Protein AF-A0AAE1USH7-F1 (afdb_monomer)

Structure (mmCIF, N/CA/C/O backbone):
data_AF-A0AAE1USH7-F1
#
_entry.id   AF-A0AAE1USH7-F1
#
loop_
_atom_site.group_PDB
_atom_site.id
_atom_site.type_symbol
_atom_site.label_atom_id
_atom_site.label_alt_id
_atom_site.label_comp_id
_atom_site.label_asym_id
_atom_site.label_entity_id
_atom_site.label_seq_id
_atom_site.pdbx_PDB_ins_code
_atom_site.Cartn_x
_atom_site.Cartn_y
_atom_site.Cartn_z
_atom_site.occupancy
_atom_site.B_iso_or_equiv
_atom_site.auth_seq_id
_atom_site.auth_comp_id
_atom_site.auth_asym_id
_atom_site.auth_atom_id
_atom_site.pdbx_PDB_model_num
ATOM 1 N N . MET A 1 1 ? -21.821 22.885 0.948 1.00 35.19 1 MET A N 1
ATOM 2 C CA . MET A 1 1 ? -20.494 23.037 0.319 1.00 35.19 1 MET A CA 1
ATOM 3 C C . MET A 1 1 ? -19.607 21.970 0.934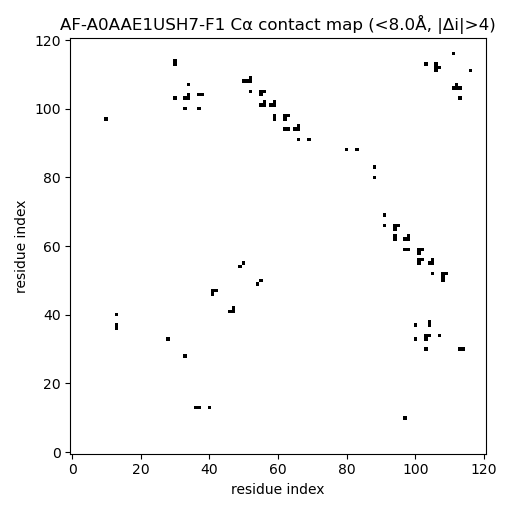 1.00 35.19 1 MET A C 1
ATOM 5 O O . MET A 1 1 ? -19.048 22.195 1.995 1.00 35.19 1 MET A O 1
ATOM 9 N N . GLY A 1 2 ? -19.639 20.761 0.370 1.00 37.62 2 GLY A N 1
ATOM 10 C CA . GLY A 1 2 ? -18.825 19.646 0.852 1.00 37.62 2 GLY A CA 1
ATOM 11 C C . GLY A 1 2 ? -17.433 19.783 0.259 1.00 37.62 2 GLY A C 1
ATOM 12 O O . GLY A 1 2 ? -17.299 19.800 -0.961 1.00 37.62 2 GLY A O 1
ATOM 13 N N . SER A 1 3 ? -16.433 19.961 1.116 1.00 37.88 3 SER A N 1
ATOM 14 C CA . SER A 1 3 ? -15.026 19.925 0.729 1.00 37.88 3 SER A CA 1
ATOM 15 C C . SER A 1 3 ? -14.715 18.524 0.210 1.00 37.88 3 SER A C 1
ATOM 17 O O . SER A 1 3 ? -14.660 17.583 0.997 1.00 37.88 3 SER A O 1
ATOM 19 N N . SER A 1 4 ? -14.558 18.371 -1.106 1.00 41.56 4 SER A N 1
ATOM 20 C CA . SER A 1 4 ? -14.018 17.151 -1.697 1.00 41.56 4 SER A CA 1
ATOM 21 C C . SER A 1 4 ? -12.531 17.080 -1.361 1.00 41.56 4 SER A C 1
ATOM 23 O O . SER A 1 4 ? -11.702 17.682 -2.040 1.00 41.56 4 SER A O 1
ATOM 25 N N . THR A 1 5 ? -12.184 16.385 -0.288 1.00 42.75 5 THR A N 1
ATOM 26 C CA . THR A 1 5 ? -10.810 15.922 -0.093 1.00 42.75 5 THR A CA 1
ATOM 27 C C . THR A 1 5 ? -10.595 14.742 -1.033 1.00 42.75 5 THR A C 1
ATOM 29 O O . THR A 1 5 ? -11.193 13.683 -0.856 1.00 42.75 5 THR A O 1
ATOM 32 N N . THR A 1 6 ? -9.822 14.978 -2.090 1.00 39.88 6 THR A N 1
ATOM 33 C CA . THR A 1 6 ? -9.386 13.975 -3.065 1.00 39.88 6 THR A CA 1
ATOM 34 C C . THR A 1 6 ? -8.363 13.011 -2.435 1.00 39.88 6 THR A C 1
ATOM 36 O O . THR A 1 6 ? -7.711 13.384 -1.452 1.00 39.88 6 THR A O 1
ATOM 39 N N . PRO A 1 7 ? -8.190 11.792 -2.986 1.00 48.66 7 PRO A N 1
ATOM 40 C CA . PRO A 1 7 ? -7.193 10.807 -2.534 1.00 48.66 7 PRO A CA 1
ATOM 41 C C . PRO A 1 7 ? -5.762 11.367 -2.378 1.00 48.66 7 PRO A C 1
ATOM 43 O O . PRO A 1 7 ? -5.066 11.025 -1.422 1.00 48.66 7 PRO A O 1
ATOM 46 N N . GLU A 1 8 ? -5.375 12.349 -3.206 1.00 44.81 8 GLU A N 1
ATOM 47 C CA . GLU A 1 8 ? -4.092 13.081 -3.125 1.00 44.81 8 GLU A CA 1
ATOM 48 C C . GLU A 1 8 ? -3.765 13.648 -1.726 1.00 44.81 8 GLU A C 1
ATOM 50 O O . GLU A 1 8 ? -2.592 13.776 -1.350 1.00 44.81 8 GLU A O 1
ATOM 55 N N . SER A 1 9 ? -4.783 13.983 -0.924 1.00 52.47 9 SER A N 1
ATOM 56 C CA . SER A 1 9 ? -4.594 14.559 0.412 1.00 52.47 9 SER A CA 1
ATOM 57 C C . SER A 1 9 ? -4.170 13.532 1.471 1.00 52.47 9 SER A C 1
ATOM 59 O O . SER A 1 9 ? -3.628 13.937 2.502 1.00 52.47 9 SER A O 1
ATOM 61 N N . VAL A 1 10 ? -4.434 12.237 1.267 1.00 56.72 10 VAL A N 1
ATOM 62 C CA . VAL A 1 10 ? -4.111 11.168 2.234 1.00 56.72 10 VAL A CA 1
ATOM 63 C C . VAL A 1 10 ? -2.636 10.804 2.118 1.00 56.72 10 VAL A C 1
ATOM 65 O O . VAL A 1 10 ? -1.874 10.918 3.082 1.00 56.72 10 VAL A O 1
ATOM 68 N N . ARG A 1 11 ? -2.234 10.465 0.890 1.00 60.84 11 ARG A N 1
ATOM 69 C CA . ARG A 1 11 ? -0.883 10.080 0.483 1.00 60.84 11 ARG A CA 1
ATOM 70 C C . ARG A 1 11 ? 0.155 11.094 0.938 1.00 60.84 11 ARG A C 1
ATOM 72 O O . ARG A 1 11 ? 1.073 10.768 1.688 1.00 60.84 11 ARG A O 1
ATOM 79 N N . THR A 1 12 ? -0.040 12.356 0.552 1.00 57.69 12 THR A N 1
ATOM 80 C CA . THR A 1 12 ? 0.926 13.432 0.803 1.00 57.69 12 THR A CA 1
ATOM 81 C C . THR A 1 12 ? 1.247 13.576 2.288 1.00 57.69 12 THR A C 1
ATOM 83 O O . THR A 1 12 ? 2.406 13.747 2.663 1.00 57.69 12 THR A O 1
ATOM 86 N N . VAL A 1 13 ? 0.246 13.476 3.162 1.00 59.59 13 VAL A N 1
ATOM 87 C CA . VAL A 1 13 ? 0.435 13.777 4.583 1.00 59.59 13 VAL A CA 1
ATOM 88 C C . VAL A 1 13 ? 0.879 12.552 5.385 1.00 59.59 13 VAL A C 1
ATOM 90 O O . VAL A 1 13 ? 1.735 12.695 6.260 1.00 59.59 13 VAL A O 1
ATOM 93 N N . VAL A 1 14 ? 0.386 11.349 5.064 1.00 62.75 14 VAL A N 1
ATOM 94 C CA . VAL A 1 14 ? 0.875 10.101 5.680 1.00 62.75 14 VAL A CA 1
ATOM 95 C C . VAL A 1 14 ? 2.351 9.892 5.341 1.00 62.75 14 VAL A C 1
ATOM 97 O O . VAL A 1 14 ? 3.161 9.675 6.242 1.00 62.75 14 VAL A O 1
ATOM 100 N N . VAL A 1 15 ? 2.736 10.067 4.072 1.00 65.12 15 VAL A N 1
ATOM 101 C CA . VAL A 1 15 ? 4.139 9.974 3.637 1.00 65.12 15 VAL A CA 1
ATOM 102 C C . VAL A 1 15 ? 5.004 11.044 4.311 1.00 65.12 15 VAL A C 1
ATOM 104 O O . VAL A 1 15 ? 6.127 10.751 4.719 1.00 65.12 15 VAL A O 1
ATOM 107 N N . SER A 1 16 ? 4.489 12.263 4.501 1.00 60.81 16 SER A N 1
ATOM 108 C CA . SER A 1 16 ? 5.217 13.331 5.206 1.00 60.81 16 SER A CA 1
ATOM 109 C C . SER A 1 16 ? 5.477 12.988 6.680 1.00 60.81 16 SER A C 1
ATOM 111 O O . SER A 1 16 ? 6.617 13.073 7.132 1.00 60.81 16 SER A O 1
ATOM 113 N N . LYS A 1 17 ? 4.465 12.500 7.412 1.00 59.56 17 LYS A N 1
ATOM 114 C CA . LYS A 1 17 ? 4.609 12.059 8.816 1.00 59.56 17 LYS A CA 1
ATOM 115 C C . LYS A 1 17 ? 5.467 10.799 8.977 1.00 59.56 17 LYS A C 1
ATOM 117 O O . LYS A 1 17 ? 6.100 10.600 10.019 1.00 59.56 17 LYS A O 1
ATOM 122 N N . LEU A 1 18 ? 5.489 9.925 7.969 1.00 59.69 18 LEU A N 1
ATOM 123 C CA . LEU A 1 18 ? 6.402 8.781 7.928 1.00 59.69 18 LEU A CA 1
ATOM 124 C C . LEU A 1 18 ? 7.856 9.249 7.787 1.00 59.69 18 LEU A C 1
ATOM 126 O O . LEU A 1 18 ? 8.695 8.808 8.569 1.00 59.69 18 LEU A O 1
ATOM 130 N N . LYS A 1 19 ? 8.127 10.198 6.881 1.00 60.84 19 LYS A N 1
ATOM 131 C CA . LYS A 1 19 ? 9.464 10.777 6.658 1.00 60.84 19 LYS A CA 1
ATOM 132 C C . LYS A 1 19 ? 10.003 11.554 7.863 1.00 60.84 19 LYS A C 1
ATOM 134 O O . LYS A 1 19 ? 11.197 11.493 8.132 1.00 60.84 19 LYS A O 1
ATOM 139 N N . GLU A 1 20 ? 9.146 12.234 8.626 1.00 56.66 20 GLU A N 1
ATOM 140 C CA . GLU A 1 20 ? 9.552 12.943 9.855 1.00 56.66 20 GLU A CA 1
ATOM 141 C C . GLU A 1 20 ? 10.097 12.006 10.954 1.00 56.66 20 GLU A C 1
ATOM 143 O O . GLU A 1 20 ? 10.899 12.438 11.778 1.00 56.66 20 GLU A O 1
ATOM 148 N N . ASN A 1 21 ? 9.719 10.720 10.950 1.00 49.78 21 ASN A N 1
ATOM 149 C CA . ASN A 1 21 ? 10.136 9.739 11.961 1.00 49.78 21 ASN A CA 1
ATOM 150 C C . ASN A 1 21 ? 11.371 8.901 11.569 1.00 49.78 21 ASN A C 1
ATOM 152 O O . ASN A 1 21 ? 11.887 8.169 12.409 1.00 49.78 21 ASN A O 1
ATOM 156 N N . GLU A 1 22 ? 11.885 8.996 10.336 1.00 51.66 22 GLU A N 1
ATOM 157 C CA . GLU A 1 22 ? 13.098 8.259 9.917 1.00 51.66 22 GLU A CA 1
ATOM 158 C C . GLU A 1 22 ? 14.399 8.802 10.543 1.00 51.66 22 GLU A C 1
ATOM 160 O O . GLU A 1 22 ? 15.464 8.202 10.388 1.00 51.66 22 GLU A O 1
ATOM 165 N N . ALA A 1 23 ? 14.335 9.915 11.284 1.00 49.22 23 ALA A N 1
ATOM 166 C CA . ALA A 1 23 ? 15.491 10.520 11.943 1.00 49.22 23 ALA A CA 1
ATOM 167 C C . ALA A 1 23 ? 16.047 9.704 13.135 1.00 49.22 23 ALA A C 1
ATOM 169 O O . ALA A 1 23 ? 17.138 10.012 13.616 1.00 49.22 23 ALA A O 1
ATOM 170 N N . GLU A 1 24 ? 15.369 8.640 13.584 1.00 45.62 24 GLU A N 1
ATOM 171 C CA . GLU A 1 24 ? 15.829 7.775 14.678 1.00 45.62 24 GLU A CA 1
ATOM 172 C C . GLU A 1 24 ? 15.949 6.300 14.244 1.00 45.62 24 GLU A C 1
ATOM 174 O O . GLU A 1 24 ? 14.970 5.572 14.152 1.00 45.62 24 GLU A O 1
ATOM 179 N N . GLY A 1 25 ? 17.188 5.848 14.007 1.00 47.53 25 GLY A N 1
ATOM 180 C CA . GLY A 1 25 ? 17.627 4.448 14.127 1.00 47.53 25 GLY A CA 1
ATOM 181 C C . GLY A 1 25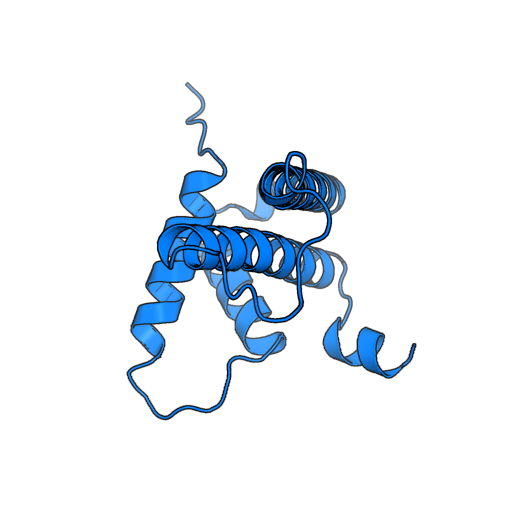 ? 16.808 3.379 13.390 1.00 47.53 25 GLY A C 1
ATOM 182 O O . GLY A 1 25 ? 15.975 2.712 13.992 1.00 47.53 25 GLY A O 1
ATOM 183 N N . SER A 1 26 ? 17.148 3.135 12.119 1.00 48.56 26 SER A N 1
ATOM 184 C CA . SER A 1 26 ? 16.561 2.127 11.218 1.00 48.56 26 SER A CA 1
ATOM 185 C C . SER A 1 26 ? 16.328 0.739 11.854 1.00 48.56 26 SER A C 1
ATOM 187 O O . SER A 1 26 ? 17.171 -0.160 11.807 1.00 48.56 26 SER A O 1
ATOM 189 N N . LYS A 1 27 ? 15.130 0.539 12.403 1.00 60.19 27 LYS A N 1
ATOM 190 C CA . LYS A 1 27 ? 14.375 -0.705 12.247 1.00 60.19 27 LYS A CA 1
ATOM 191 C C . LYS A 1 27 ? 13.350 -0.431 11.152 1.00 60.19 27 LYS A C 1
ATOM 193 O O . LYS A 1 27 ? 12.701 0.607 11.180 1.00 60.19 27 LYS A O 1
ATOM 198 N N . GLY A 1 28 ? 13.271 -1.307 10.154 1.00 69.94 28 GLY A N 1
ATOM 199 C CA . GLY A 1 28 ? 12.298 -1.153 9.072 1.00 69.94 28 GLY A CA 1
ATOM 200 C C . GLY A 1 28 ? 10.872 -1.045 9.616 1.00 69.94 28 GLY A C 1
ATOM 201 O O . GLY A 1 28 ? 10.557 -1.660 10.635 1.00 69.94 28 GLY A O 1
ATOM 202 N N . VAL A 1 29 ? 10.034 -0.273 8.925 1.00 82.56 29 VAL A N 1
ATOM 203 C CA . VAL A 1 29 ? 8.628 -0.083 9.296 1.00 82.56 29 VAL A CA 1
ATOM 204 C C . VAL A 1 29 ? 7.884 -1.418 9.197 1.00 82.56 29 VAL A C 1
ATOM 206 O O . VAL A 1 29 ? 8.011 -2.123 8.193 1.00 82.56 29 VAL A O 1
ATOM 209 N N . ASN A 1 30 ? 7.106 -1.776 10.222 1.00 91.38 30 ASN A N 1
ATOM 210 C CA . ASN A 1 30 ? 6.280 -2.992 10.219 1.00 91.38 30 ASN A CA 1
ATOM 211 C C . ASN A 1 30 ? 4.775 -2.692 10.046 1.00 91.38 30 ASN A C 1
ATOM 213 O O . ASN A 1 30 ? 4.338 -1.547 10.139 1.00 91.38 30 ASN A O 1
ATOM 217 N N . LEU A 1 31 ? 3.969 -3.730 9.780 1.00 93.19 31 LEU A N 1
ATOM 218 C CA . LEU A 1 31 ? 2.529 -3.578 9.516 1.00 93.19 31 LEU A CA 1
ATOM 219 C C . LEU A 1 31 ? 1.755 -2.981 10.700 1.00 93.19 31 LEU A C 1
ATOM 221 O O . LEU A 1 31 ? 0.814 -2.223 10.485 1.00 93.19 31 LEU A O 1
ATOM 225 N N . GLU A 1 32 ? 2.161 -3.284 11.934 1.00 91.69 32 GLU A N 1
ATOM 226 C CA . GLU A 1 32 ? 1.511 -2.762 13.139 1.00 91.69 32 GLU A CA 1
ATOM 227 C C . GLU A 1 32 ? 1.800 -1.264 13.319 1.00 91.69 32 GLU A C 1
ATOM 229 O O . GLU A 1 32 ? 0.910 -0.484 13.649 1.00 91.69 32 GLU A O 1
ATOM 234 N N . GLU A 1 33 ? 3.027 -0.831 13.022 1.00 91.62 33 GLU A N 1
ATOM 235 C CA . GLU A 1 33 ? 3.390 0.589 13.000 1.00 91.62 33 GLU A CA 1
ATOM 236 C C . GLU A 1 33 ? 2.618 1.361 11.926 1.00 91.62 33 GLU A C 1
ATOM 238 O O . GLU A 1 33 ? 2.133 2.460 12.201 1.00 91.62 33 GLU A O 1
ATOM 243 N N . LEU A 1 34 ? 2.465 0.793 10.723 1.00 93.25 34 LEU A N 1
ATOM 244 C CA . LEU A 1 34 ? 1.646 1.400 9.669 1.00 93.25 34 LEU A CA 1
ATOM 245 C C . LEU A 1 34 ? 0.189 1.518 10.106 1.00 93.25 34 LEU A C 1
ATOM 247 O O . LEU A 1 34 ? -0.392 2.594 9.985 1.00 93.25 34 LEU A O 1
ATOM 251 N N . LYS A 1 35 ? -0.378 0.443 10.662 1.00 93.06 35 LYS A N 1
ATOM 252 C CA . LYS A 1 35 ? -1.749 0.421 11.175 1.00 93.06 35 LYS A CA 1
ATO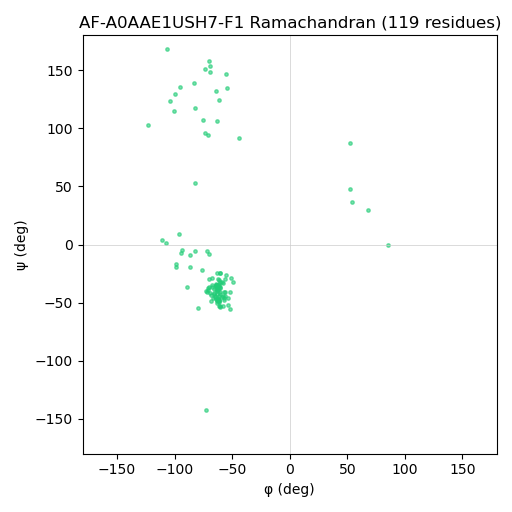M 253 C C . LYS A 1 35 ? -1.991 1.555 12.167 1.00 93.06 35 LYS A C 1
ATOM 255 O O . LYS A 1 35 ? -2.913 2.344 11.976 1.00 93.06 35 LYS A O 1
ATOM 260 N N . ASN A 1 36 ? -1.124 1.674 13.171 1.00 93.00 36 ASN A N 1
ATOM 261 C CA . ASN A 1 36 ? -1.252 2.692 14.212 1.00 93.00 36 ASN A CA 1
ATOM 262 C C . ASN A 1 36 ? -1.147 4.105 13.626 1.00 93.00 36 ASN A C 1
ATOM 264 O O . ASN A 1 36 ? -2.018 4.933 13.865 1.00 93.00 36 ASN A O 1
ATOM 268 N N . LYS A 1 37 ? -0.158 4.361 12.759 1.00 90.81 37 LYS A N 1
ATOM 269 C CA . LYS A 1 37 ? -0.011 5.673 12.107 1.00 90.81 37 LYS A CA 1
ATOM 270 C C . LYS A 1 37 ? -1.218 6.046 11.249 1.00 90.81 37 LYS A C 1
ATOM 272 O O . LYS A 1 37 ? -1.585 7.218 11.186 1.00 90.81 37 LYS A O 1
ATOM 277 N N . MET A 1 38 ? -1.829 5.073 10.576 1.00 90.19 38 MET A N 1
ATOM 278 C CA . MET A 1 38 ? -3.042 5.299 9.791 1.00 90.19 38 MET A CA 1
ATOM 279 C C . MET A 1 38 ? -4.266 5.560 10.667 1.00 90.19 38 MET A C 1
ATOM 281 O O . MET A 1 38 ? -5.088 6.403 10.307 1.00 90.19 38 MET A O 1
ATOM 285 N N . ALA A 1 39 ? -4.382 4.869 11.802 1.00 90.38 39 ALA A N 1
ATOM 286 C CA . ALA A 1 39 ? -5.440 5.109 12.775 1.00 90.38 39 ALA A CA 1
ATOM 287 C C . ALA A 1 39 ? -5.346 6.513 13.371 1.00 90.38 39 ALA A C 1
ATOM 289 O O . ALA A 1 39 ? -6.314 7.265 13.268 1.00 90.38 39 ALA A O 1
ATOM 290 N N . ASP A 1 40 ? -4.164 6.902 13.851 1.00 90.81 40 ASP A N 1
ATOM 291 C CA . ASP A 1 40 ? -3.909 8.242 14.388 1.00 90.81 40 ASP A CA 1
ATOM 292 C C . ASP A 1 40 ? -4.244 9.322 13.348 1.00 90.81 40 ASP A C 1
ATOM 294 O O . ASP A 1 40 ? -4.903 10.322 13.631 1.00 90.81 40 ASP A O 1
ATOM 298 N N . PHE A 1 41 ? -3.830 9.106 12.096 1.00 86.25 41 PHE A N 1
ATOM 299 C CA . PHE A 1 41 ? -4.085 10.042 11.006 1.00 86.25 41 PHE A CA 1
ATOM 300 C C . PHE A 1 41 ? -5.576 10.231 10.704 1.00 86.25 41 PHE A C 1
ATOM 302 O O . PHE A 1 41 ? -6.003 11.353 10.397 1.00 86.25 41 PHE A O 1
ATOM 309 N N . ALA A 1 42 ? -6.341 9.138 10.741 1.00 88.69 42 ALA A N 1
ATOM 310 C CA . ALA A 1 42 ? -7.772 9.144 10.484 1.00 88.69 42 ALA A CA 1
ATOM 311 C C . ALA A 1 42 ? -8.549 9.789 11.638 1.00 88.69 42 ALA A C 1
ATOM 313 O O . ALA A 1 42 ? -9.447 10.592 11.378 1.00 88.69 42 ALA A O 1
ATOM 314 N N . GLU A 1 43 ? -8.167 9.503 12.885 1.00 90.25 43 GLU A N 1
ATOM 315 C CA . GLU A 1 43 ? -8.769 10.091 14.083 1.00 90.25 43 GLU A CA 1
ATOM 316 C C . GLU A 1 43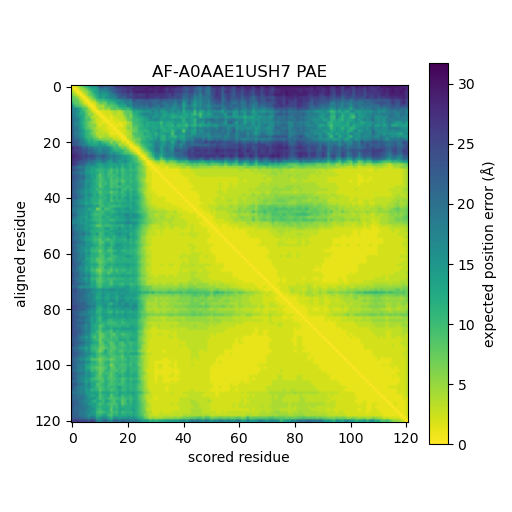 ? -8.560 11.611 14.120 1.00 90.25 43 GLU A C 1
ATOM 318 O O . GLU A 1 43 ? -9.521 12.366 14.258 1.00 90.25 43 GLU A O 1
ATOM 323 N N . GLU A 1 44 ? -7.332 12.085 13.876 1.00 90.56 44 GLU A N 1
ATOM 324 C CA . GLU A 1 44 ? -7.003 13.520 13.819 1.00 90.56 44 GLU A CA 1
ATOM 325 C C . GLU A 1 44 ? -7.859 14.317 12.821 1.00 90.56 44 GLU A C 1
ATOM 327 O O . GLU A 1 44 ? -7.999 15.536 12.950 1.00 90.56 44 GLU A O 1
ATOM 332 N N . ARG A 1 45 ? -8.381 13.651 11.786 1.00 87.25 45 ARG A N 1
ATOM 333 C CA . ARG A 1 45 ? -9.154 14.267 10.698 1.00 87.25 45 ARG A CA 1
ATOM 334 C C . ARG A 1 45 ? -10.639 13.960 10.763 1.00 87.25 45 ARG A C 1
ATOM 336 O O . ARG A 1 45 ? -11.366 14.407 9.877 1.00 87.25 45 ARG A O 1
ATOM 343 N N . ASP A 1 46 ? -11.080 13.219 11.778 1.00 87.69 46 ASP A N 1
ATOM 344 C CA . ASP A 1 46 ? -12.449 12.716 11.886 1.00 87.69 46 ASP A CA 1
ATOM 345 C C . ASP A 1 46 ? -12.871 11.917 10.633 1.00 87.69 46 ASP A C 1
ATOM 347 O O . ASP A 1 46 ? -13.992 12.007 10.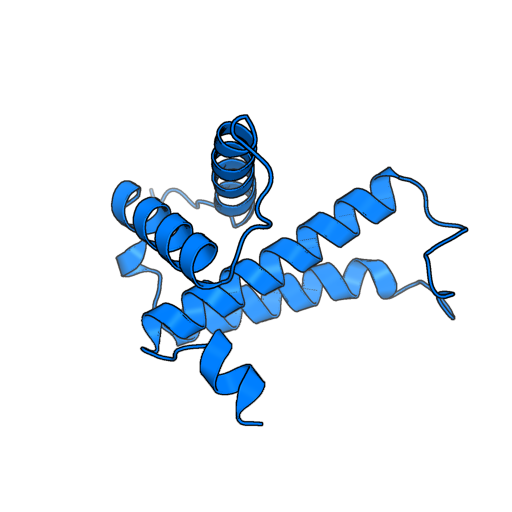136 1.00 87.69 46 ASP A O 1
ATOM 351 N N . TRP A 1 47 ? -11.942 11.156 10.047 1.00 89.25 47 TRP A N 1
ATOM 352 C CA . TRP A 1 47 ? -12.171 10.421 8.796 1.00 89.25 47 TRP A CA 1
ATOM 353 C C . TRP A 1 47 ? -12.779 9.038 8.984 1.00 89.25 47 TRP A C 1
ATOM 355 O O . TRP A 1 47 ? -13.231 8.428 8.013 1.00 89.25 47 TRP A O 1
ATOM 365 N N . ASP A 1 48 ? -12.873 8.561 10.221 1.00 87.00 48 ASP A N 1
ATOM 366 C CA . ASP A 1 48 ? -13.449 7.249 10.513 1.00 87.00 48 ASP A CA 1
ATOM 367 C C . ASP A 1 48 ? -14.909 7.121 10.083 1.00 87.00 48 ASP A C 1
ATOM 369 O O . ASP A 1 48 ? -15.346 6.036 9.699 1.00 87.00 48 ASP A O 1
ATOM 373 N N . GLN A 1 49 ? -15.634 8.238 9.989 1.00 86.25 49 GLN A N 1
ATOM 374 C CA . GLN A 1 49 ? -16.980 8.277 9.411 1.00 86.25 49 GLN A CA 1
ATOM 375 C C . GLN A 1 49 ? -17.037 7.828 7.935 1.00 86.25 49 GLN A C 1
ATOM 377 O O . GLN A 1 49 ? -18.080 7.364 7.468 1.00 86.25 49 GLN A O 1
ATOM 382 N N . PHE A 1 50 ? -15.931 7.940 7.190 1.00 87.81 50 PHE A N 1
ATOM 383 C CA . PHE A 1 50 ? -15.835 7.548 5.780 1.00 87.81 50 PHE A CA 1
ATOM 384 C C . PHE A 1 50 ? -15.195 6.166 5.587 1.00 87.81 50 PHE A C 1
ATOM 386 O O . PHE A 1 50 ? -15.406 5.532 4.546 1.00 87.81 50 PHE A O 1
ATOM 393 N N . HIS A 1 51 ? -14.471 5.665 6.590 1.00 89.12 51 HIS A N 1
ATOM 394 C CA . HIS A 1 51 ? -13.713 4.413 6.562 1.00 89.12 51 HIS A CA 1
ATOM 395 C C . HIS A 1 51 ? -14.572 3.171 6.847 1.00 89.12 51 HIS A C 1
ATOM 397 O O . HIS A 1 51 ? -14.250 2.338 7.688 1.00 89.12 51 HIS A O 1
ATOM 403 N N . THR A 1 52 ? -15.668 2.998 6.106 1.00 94.31 52 THR A N 1
ATOM 404 C CA . THR A 1 52 ? -16.383 1.710 6.107 1.00 94.31 52 THR A CA 1
ATOM 405 C C . THR A 1 52 ? -15.588 0.654 5.321 1.00 94.31 52 THR A C 1
ATOM 407 O O . THR A 1 52 ? -14.922 1.019 4.345 1.00 94.31 52 THR A O 1
ATOM 410 N N . PRO A 1 53 ? -15.697 -0.656 5.643 1.00 97.25 53 PRO A N 1
ATOM 411 C CA . PRO A 1 53 ? -14.990 -1.710 4.905 1.00 97.25 53 PRO A CA 1
ATOM 412 C C . PRO A 1 53 ? -15.199 -1.644 3.388 1.00 97.25 53 PRO A C 1
ATOM 414 O O . PRO A 1 53 ? -14.262 -1.790 2.610 1.00 97.25 53 PRO A O 1
ATOM 417 N N . ARG A 1 54 ? -16.433 -1.363 2.950 1.00 97.25 54 ARG A N 1
ATOM 418 C CA . ARG A 1 54 ? -16.767 -1.243 1.525 1.00 97.25 54 ARG A CA 1
ATOM 419 C C . ARG A 1 54 ? -16.068 -0.053 0.865 1.00 97.25 54 ARG A C 1
ATOM 421 O O . ARG A 1 54 ? -15.602 -0.186 -0.262 1.00 97.25 54 ARG A O 1
ATOM 428 N N . ASN A 1 55 ? -16.018 1.096 1.534 1.00 95.69 55 ASN A N 1
ATOM 429 C CA . ASN A 1 55 ? -15.386 2.290 0.974 1.00 95.69 55 ASN A CA 1
ATOM 430 C C . ASN A 1 55 ? -13.873 2.104 0.855 1.00 95.69 55 ASN A C 1
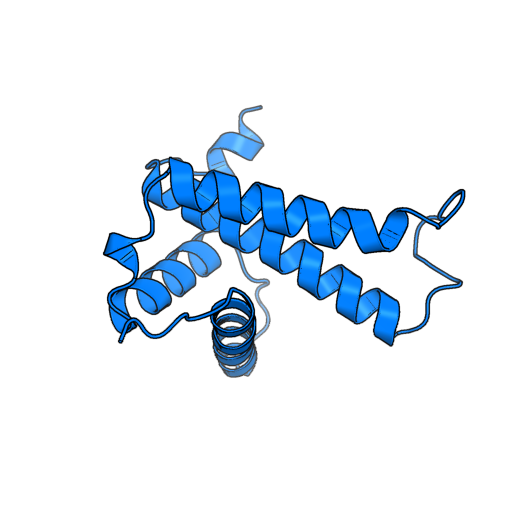ATOM 432 O O . ASN A 1 55 ? -13.308 2.422 -0.184 1.00 95.69 55 ASN A O 1
ATOM 436 N N . LEU A 1 56 ? -13.242 1.536 1.885 1.00 95.69 56 LEU A N 1
ATOM 437 C CA . LEU A 1 56 ? -11.813 1.226 1.873 1.00 95.69 56 LEU A CA 1
ATOM 438 C C . LEU A 1 56 ? -11.461 0.190 0.803 1.00 95.69 56 LEU A C 1
ATOM 440 O O . LEU A 1 56 ? -10.463 0.355 0.112 1.00 95.69 56 LEU A O 1
ATOM 444 N N . LEU A 1 57 ? -12.303 -0.831 0.603 1.00 98.12 57 LEU A N 1
ATOM 445 C CA . LEU A 1 57 ? -12.132 -1.782 -0.497 1.00 98.12 57 LEU A CA 1
ATOM 446 C C . LEU A 1 57 ? -12.190 -1.090 -1.865 1.00 98.12 57 LEU A C 1
ATOM 448 O O . LEU A 1 57 ? -11.398 -1.409 -2.745 1.00 98.12 57 LEU A O 1
ATOM 452 N N . PHE A 1 58 ? -13.117 -0.154 -2.069 1.00 97.38 58 PHE A N 1
ATOM 453 C CA . PHE A 1 58 ? -13.190 0.577 -3.335 1.00 97.38 58 PHE A CA 1
ATOM 454 C C . PHE A 1 58 ? -12.032 1.549 -3.536 1.00 97.38 58 PHE A C 1
ATOM 456 O O . PHE A 1 58 ? -11.557 1.656 -4.662 1.00 97.38 58 PHE A O 1
ATOM 463 N N . ALA A 1 59 ? -11.553 2.201 -2.477 1.00 95.31 59 ALA A N 1
ATOM 464 C CA . ALA A 1 59 ? -10.336 3.002 -2.544 1.00 95.31 59 ALA A CA 1
ATOM 465 C C . ALA A 1 59 ? -9.131 2.128 -2.929 1.00 95.31 59 ALA A C 1
ATOM 467 O O . ALA A 1 59 ? -8.469 2.421 -3.914 1.00 95.31 59 ALA A O 1
ATOM 468 N N . LEU A 1 60 ? -8.952 0.975 -2.268 1.00 97.50 60 LEU A N 1
ATOM 469 C CA . LEU A 1 60 ? -7.921 -0.013 -2.609 1.00 97.50 60 LEU A CA 1
ATOM 470 C C . LEU A 1 60 ? -7.977 -0.437 -4.085 1.00 97.50 60 LEU A C 1
ATOM 472 O O . LEU A 1 60 ? -6.947 -0.511 -4.745 1.00 97.50 60 LEU A O 1
ATOM 476 N N . VAL A 1 61 ? -9.170 -0.727 -4.613 1.00 98.38 61 VAL A N 1
ATOM 477 C CA . VAL A 1 61 ? -9.338 -1.070 -6.036 1.00 98.38 61 VAL A CA 1
ATOM 478 C C . VAL A 1 61 ? -8.956 0.102 -6.945 1.00 98.38 61 VAL A C 1
ATOM 480 O O . VAL A 1 61 ? -8.391 -0.138 -8.010 1.00 98.38 61 VAL A O 1
ATOM 483 N N . GLY A 1 62 ? -9.237 1.341 -6.531 1.00 97.56 62 GLY A N 1
ATOM 484 C CA . GLY A 1 62 ? -8.779 2.554 -7.210 1.00 97.56 62 GLY A CA 1
ATOM 485 C C . GLY A 1 62 ? -7.257 2.602 -7.324 1.00 97.56 62 GLY A C 1
ATOM 486 O O . GLY A 1 62 ? -6.751 2.652 -8.440 1.00 97.56 62 GLY A O 1
ATOM 487 N N . GLU A 1 63 ? -6.545 2.443 -6.206 1.00 97.62 63 GLU A N 1
ATOM 488 C CA . GLU A 1 63 ? -5.071 2.462 -6.187 1.00 97.62 63 GLU A CA 1
ATOM 489 C C . GLU A 1 63 ? -4.452 1.306 -6.987 1.00 97.62 63 GLU A C 1
ATOM 491 O O . GLU A 1 63 ? -3.433 1.459 -7.654 1.00 97.62 63 GLU A O 1
ATOM 496 N N . VAL A 1 64 ? -5.082 0.123 -6.986 1.00 98.44 64 VAL A N 1
ATOM 497 C CA . VAL A 1 64 ? -4.666 -0.983 -7.869 1.00 98.44 64 VAL A CA 1
ATOM 498 C C . VAL A 1 64 ? -4.854 -0.607 -9.343 1.00 98.44 64 VAL A C 1
ATOM 500 O O . VAL A 1 64 ? -4.069 -1.035 -10.193 1.00 98.44 64 VAL A O 1
ATOM 503 N N . GLY A 1 65 ? -5.881 0.183 -9.656 1.00 98.19 65 GLY A N 1
ATOM 504 C CA . GLY A 1 65 ? -6.084 0.789 -10.967 1.00 98.19 65 GLY A CA 1
ATOM 505 C C . GLY A 1 65 ? -4.937 1.725 -11.343 1.00 98.19 65 GLY A C 1
ATOM 506 O O . GLY A 1 65 ? -4.317 1.500 -12.379 1.00 98.19 65 GLY A O 1
ATOM 507 N N . GLU A 1 66 ? -4.596 2.688 -10.484 1.00 97.38 66 GLU A N 1
ATOM 508 C CA . GLU A 1 66 ? -3.480 3.628 -10.702 1.00 97.38 66 GLU A CA 1
ATOM 509 C C . GLU A 1 66 ? -2.147 2.887 -10.876 1.00 97.38 66 GLU A C 1
ATOM 511 O O . GLU A 1 66 ? -1.428 3.089 -11.857 1.00 97.38 66 GLU A O 1
ATOM 516 N N . LEU A 1 67 ? -1.874 1.900 -10.017 1.00 98.06 67 LEU A N 1
ATOM 517 C CA . LEU A 1 67 ? -0.727 1.007 -10.164 1.00 98.06 67 LEU A CA 1
ATOM 518 C C . LEU A 1 67 ? -0.732 0.287 -11.522 1.00 98.06 67 LEU A C 1
ATOM 520 O O . LEU A 1 67 ? 0.314 0.146 -12.155 1.00 98.06 67 LEU A O 1
ATOM 524 N N . SER A 1 68 ? -1.896 -0.170 -11.987 1.00 97.81 68 SER A N 1
ATOM 525 C CA . SER A 1 68 ? -2.028 -0.842 -13.285 1.00 97.81 68 SER A CA 1
ATOM 526 C C . SER A 1 68 ? -1.763 0.106 -14.458 1.00 97.81 68 SER A C 1
ATOM 528 O O . SER A 1 68 ? -1.170 -0.316 -15.455 1.00 97.81 68 SER A O 1
ATOM 530 N N . GLU A 1 69 ? -2.137 1.384 -14.351 1.00 97.44 69 GLU A N 1
ATOM 531 C CA . GLU A 1 69 ? -1.905 2.394 -15.391 1.00 97.44 69 GLU A CA 1
ATOM 532 C C . GLU A 1 69 ? -0.417 2.608 -15.689 1.00 97.44 69 GLU A C 1
ATOM 534 O O . GLU A 1 69 ? -0.057 2.861 -16.843 1.00 97.44 69 GLU A O 1
ATOM 539 N N . ILE A 1 70 ? 0.458 2.416 -14.696 1.00 96.62 70 ILE A N 1
ATOM 540 C CA . ILE A 1 70 ? 1.918 2.477 -14.870 1.00 96.62 70 ILE A CA 1
ATOM 541 C C . ILE A 1 70 ? 2.405 1.400 -15.855 1.00 96.62 70 ILE A C 1
ATOM 543 O O . ILE A 1 70 ? 3.331 1.626 -16.641 1.00 96.62 70 ILE A O 1
ATOM 547 N N . PHE A 1 71 ? 1.774 0.224 -15.841 1.00 96.62 71 PHE A N 1
ATOM 548 C CA . PHE A 1 71 ? 2.177 -0.926 -16.652 1.00 96.62 71 PHE A CA 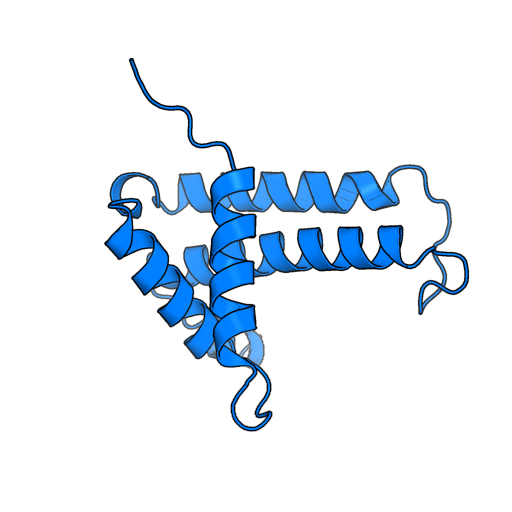1
ATOM 549 C C . PHE A 1 71 ? 1.365 -1.094 -17.939 1.00 96.62 71 PHE A C 1
ATOM 551 O O . PHE A 1 71 ? 1.825 -1.794 -18.836 1.00 96.62 71 PHE A O 1
ATOM 558 N N . GLN A 1 72 ? 0.197 -0.457 -18.071 1.00 96.19 72 GLN A N 1
ATOM 559 C CA . GLN A 1 72 ? -0.794 -0.772 -19.114 1.00 96.19 72 GLN A CA 1
ATOM 560 C C . GLN A 1 72 ? -0.263 -0.704 -20.563 1.00 96.19 72 GLN A C 1
ATOM 562 O O . GLN A 1 72 ? -0.746 -1.428 -21.432 1.00 96.19 72 GLN A O 1
ATOM 567 N N . TRP A 1 73 ? 0.734 0.150 -20.829 1.00 94.75 73 TRP A N 1
ATOM 568 C CA . TRP A 1 73 ? 1.359 0.316 -22.152 1.00 94.75 73 TRP A CA 1
ATOM 569 C C . TRP A 1 73 ? 2.799 -0.203 -22.216 1.00 94.75 73 TRP A C 1
ATOM 571 O O . TRP A 1 73 ? 3.472 -0.047 -23.237 1.00 94.75 73 TRP A O 1
ATOM 581 N N . LYS A 1 74 ? 3.298 -0.799 -21.129 1.00 91.19 74 LYS A N 1
ATOM 582 C CA . LYS 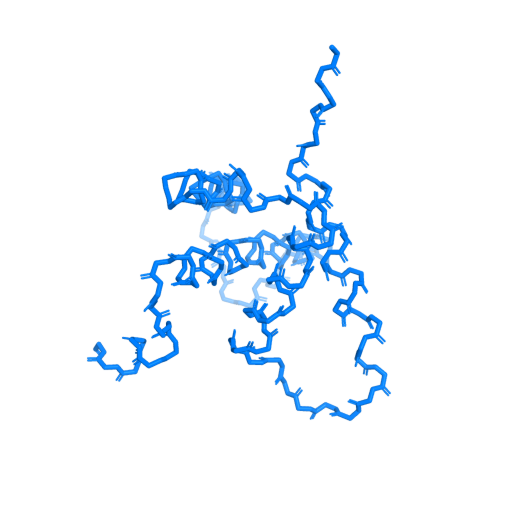A 1 74 ? 4.609 -1.446 -21.102 1.00 91.19 74 LYS A CA 1
ATOM 583 C C . LYS A 1 74 ? 4.443 -2.864 -21.672 1.00 91.19 74 LYS A C 1
ATOM 585 O O . LYS A 1 74 ? 3.454 -3.540 -21.408 1.00 91.19 74 LYS A O 1
ATOM 590 N N . GLY A 1 75 ? 5.400 -3.301 -22.491 1.00 91.75 75 GLY A N 1
ATOM 591 C CA . GLY A 1 75 ? 5.505 -4.705 -22.903 1.00 91.75 75 GLY A CA 1
ATOM 592 C C . GLY A 1 75 ? 6.004 -5.576 -21.747 1.00 91.75 75 GLY A C 1
ATOM 593 O O . GLY A 1 75 ? 5.687 -5.338 -20.585 1.00 91.75 75 GLY A O 1
ATOM 594 N N . GLU A 1 76 ? 6.847 -6.565 -22.038 1.00 94.38 76 GLU A N 1
ATOM 595 C CA . GLU A 1 76 ? 7.542 -7.291 -20.970 1.00 94.38 76 GLU A CA 1
ATOM 596 C C . GLU A 1 76 ? 8.435 -6.336 -20.162 1.00 94.38 76 GLU A C 1
ATOM 598 O O . GLU A 1 76 ? 9.297 -5.652 -20.716 1.00 94.38 76 GLU A O 1
ATOM 603 N N . VAL A 1 77 ? 8.228 -6.284 -18.842 1.00 95.06 77 VAL A N 1
ATOM 604 C CA . VAL A 1 77 ? 9.026 -5.460 -17.927 1.00 95.06 77 VAL A CA 1
ATOM 605 C C . VAL A 1 77 ? 10.068 -6.343 -17.231 1.00 95.06 77 VAL A C 1
ATOM 607 O O . VAL A 1 77 ? 9.696 -7.232 -16.461 1.00 95.06 77 VAL A O 1
ATOM 610 N N . PRO A 1 78 ? 11.376 -6.130 -17.468 1.00 95.44 78 PRO A N 1
ATOM 611 C CA . PRO A 1 78 ? 12.416 -6.936 -16.845 1.00 95.44 78 PRO A CA 1
ATOM 612 C C . PRO A 1 78 ? 12.526 -6.672 -15.339 1.00 95.44 78 PRO A C 1
ATOM 614 O O . PRO A 1 78 ? 12.332 -5.556 -14.847 1.00 95.44 78 PRO A O 1
ATOM 617 N N . ARG A 1 79 ? 12.908 -7.715 -14.591 1.00 95.38 79 ARG A N 1
ATOM 618 C CA . ARG A 1 79 ? 13.173 -7.621 -13.149 1.00 95.38 79 ARG A CA 1
ATOM 619 C C . ARG A 1 79 ? 14.207 -6.527 -12.867 1.00 95.38 79 ARG A C 1
ATOM 621 O O . ARG A 1 79 ? 15.259 -6.485 -13.496 1.00 95.38 79 ARG A O 1
ATOM 628 N N . GLY A 1 80 ? 13.932 -5.704 -11.858 1.00 93.50 80 GLY A N 1
ATOM 629 C CA . GLY A 1 80 ? 14.846 -4.649 -11.411 1.00 93.50 80 GLY A CA 1
ATOM 630 C C . GLY A 1 80 ? 14.725 -3.336 -12.184 1.00 93.50 80 GLY A C 1
ATOM 631 O O . GLY A 1 80 ? 15.418 -2.389 -11.828 1.00 93.50 80 GLY A O 1
ATOM 632 N N . LEU A 1 81 ? 13.831 -3.260 -13.179 1.00 96.19 81 LEU A N 1
ATOM 633 C CA . LEU A 1 81 ? 13.478 -2.020 -13.880 1.00 96.19 81 LEU A CA 1
ATOM 634 C C . LEU A 1 81 ? 14.707 -1.247 -14.430 1.00 96.19 81 LEU A C 1
ATOM 636 O O . LEU A 1 81 ? 14.819 -0.043 -14.189 1.00 96.19 81 LEU A O 1
ATOM 640 N N . PRO A 1 82 ? 15.656 -1.911 -15.128 1.00 95.50 82 PRO A N 1
ATOM 641 C CA . PRO A 1 82 ? 16.895 -1.285 -15.605 1.00 95.50 82 PRO A CA 1
ATOM 642 C C . PRO A 1 82 ? 16.659 -0.091 -16.539 1.00 95.50 82 PRO A C 1
ATOM 644 O O . PRO A 1 82 ? 17.435 0.859 -16.507 1.00 95.50 82 PRO A O 1
ATOM 647 N N . ASP A 1 83 ? 15.578 -0.127 -17.321 1.00 94.31 83 ASP A N 1
ATOM 648 C CA . ASP A 1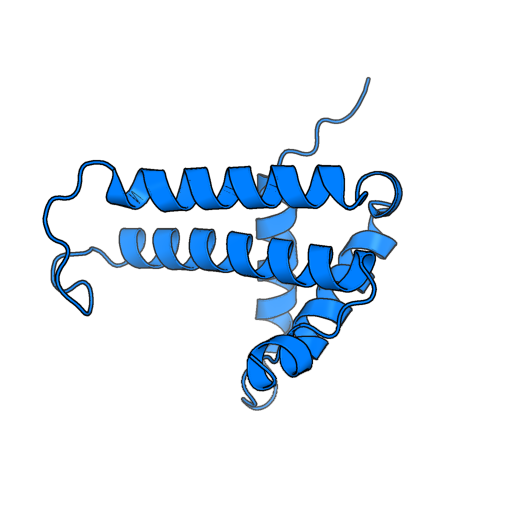 83 ? 15.247 0.893 -18.324 1.00 94.31 83 ASP A CA 1
ATOM 649 C C . ASP A 1 83 ? 14.263 1.956 -17.810 1.00 94.31 83 ASP A C 1
ATOM 651 O O . ASP A 1 83 ? 13.727 2.732 -18.597 1.00 94.31 83 ASP A O 1
ATOM 655 N N . TRP A 1 84 ? 13.972 1.963 -16.506 1.00 96.31 84 TRP A N 1
ATOM 656 C CA . TRP A 1 84 ? 13.046 2.920 -15.903 1.00 96.31 84 TRP A CA 1
ATOM 657 C C . TRP A 1 84 ? 13.808 4.103 -15.321 1.00 96.31 84 TRP A C 1
ATOM 659 O O . TRP A 1 84 ? 14.802 3.934 -14.605 1.00 96.31 84 TRP A O 1
ATOM 669 N N . GLU A 1 85 ? 13.301 5.303 -15.574 1.00 96.69 85 GLU A N 1
ATOM 670 C CA . GLU A 1 85 ? 13.805 6.519 -14.951 1.00 96.69 85 GLU A CA 1
ATOM 671 C C . GLU A 1 85 ? 13.475 6.541 -13.451 1.00 96.69 85 GLU A C 1
ATOM 673 O O . GLU A 1 85 ? 12.474 5.982 -12.999 1.00 96.69 85 GLU A O 1
ATOM 678 N N . GLU A 1 86 ? 14.276 7.258 -12.660 1.00 95.69 86 GLU A N 1
ATOM 679 C CA . GLU A 1 86 ? 14.044 7.374 -11.213 1.00 95.69 86 GLU A CA 1
ATOM 680 C C . GLU A 1 86 ? 12.662 7.947 -10.876 1.00 95.69 86 GLU A C 1
ATOM 682 O O . GLU A 1 86 ? 12.031 7.501 -9.923 1.00 95.69 86 GLU A O 1
ATOM 687 N N . LYS A 1 87 ? 12.133 8.856 -11.705 1.00 95.38 87 LYS A N 1
ATOM 688 C CA . LYS A 1 87 ? 10.766 9.374 -11.546 1.00 95.38 87 LYS A CA 1
ATOM 689 C C . LYS A 1 87 ? 9.692 8.295 -11.731 1.00 95.38 87 LYS A C 1
ATOM 691 O O . LYS A 1 87 ? 8.679 8.327 -11.045 1.00 95.38 87 LYS A O 1
ATOM 696 N N . GLU A 1 88 ? 9.908 7.334 -12.634 1.00 94.88 88 GLU A N 1
ATOM 697 C CA . GLU A 1 88 ? 8.968 6.230 -12.865 1.00 94.88 88 GLU A CA 1
ATOM 698 C C . GLU A 1 88 ? 9.012 5.242 -11.700 1.00 94.88 88 GLU A C 1
ATOM 700 O O . GLU A 1 88 ? 7.973 4.772 -11.248 1.00 94.88 88 GLU A O 1
ATOM 705 N N . LYS A 1 89 ? 10.210 4.957 -11.174 1.00 96.31 89 LYS A N 1
ATOM 706 C CA . LYS A 1 89 ? 10.375 4.113 -9.981 1.00 96.31 89 LYS A CA 1
ATOM 707 C C . LYS A 1 89 ? 9.793 4.769 -8.736 1.00 96.31 89 LYS A C 1
ATOM 709 O O . LYS A 1 89 ? 9.207 4.072 -7.913 1.00 96.31 89 LYS A O 1
ATOM 714 N N . GLN A 1 90 ? 9.944 6.086 -8.604 1.00 96.38 90 GLN A N 1
ATOM 715 C CA . GLN A 1 90 ? 9.317 6.846 -7.533 1.00 96.38 90 GLN A CA 1
ATOM 716 C C . GLN A 1 90 ? 7.795 6.720 -7.624 1.00 96.38 90 GLN A C 1
ATOM 718 O O . GLN A 1 90 ? 7.185 6.278 -6.660 1.00 96.38 90 GLN A O 1
ATOM 723 N N . HIS A 1 91 ? 7.207 7.018 -8.785 1.00 95.81 91 HIS A N 1
ATOM 724 C CA . HIS A 1 91 ? 5.763 6.904 -8.991 1.00 95.81 91 HIS A CA 1
ATOM 725 C C . HIS A 1 91 ? 5.255 5.479 -8.719 1.00 95.81 91 HIS A C 1
ATOM 727 O O . HIS A 1 91 ? 4.305 5.297 -7.969 1.00 95.81 91 HIS A O 1
ATOM 733 N N . LEU A 1 92 ? 5.959 4.452 -9.208 1.00 97.56 92 LEU A N 1
ATOM 734 C CA . LEU A 1 92 ? 5.658 3.055 -8.884 1.00 97.56 92 LEU A CA 1
ATOM 735 C C . LEU A 1 92 ? 5.687 2.779 -7.375 1.00 97.56 92 LEU A C 1
ATOM 737 O O . LEU A 1 92 ? 4.807 2.100 -6.856 1.00 97.56 92 LEU A O 1
ATOM 741 N N . GLY A 1 93 ? 6.711 3.270 -6.676 1.00 96.44 93 GLY A N 1
ATOM 742 C CA . GLY A 1 93 ? 6.829 3.116 -5.229 1.00 96.44 93 GLY A CA 1
ATOM 743 C C . GLY A 1 93 ? 5.691 3.801 -4.477 1.00 96.44 93 GLY A C 1
ATOM 744 O O . GLY A 1 93 ? 5.237 3.287 -3.457 1.00 96.44 93 GLY A O 1
ATOM 745 N N . GLU A 1 94 ? 5.212 4.928 -4.991 1.00 95.94 94 GLU A N 1
ATOM 746 C CA . GLU A 1 94 ? 4.086 5.649 -4.424 1.00 95.94 94 GLU A CA 1
ATOM 747 C C . GLU A 1 94 ? 2.766 4.871 -4.594 1.00 95.94 94 GLU A C 1
ATOM 749 O O . GLU A 1 94 ? 2.109 4.618 -3.587 1.00 95.94 94 GLU A O 1
ATOM 754 N N . GLU A 1 95 ? 2.441 4.364 -5.790 1.00 97.69 95 GLU A N 1
ATOM 755 C CA . GLU A 1 95 ? 1.206 3.577 -5.999 1.00 97.69 95 GLU A CA 1
ATOM 756 C C . GLU A 1 95 ? 1.233 2.227 -5.263 1.00 97.69 95 GLU A C 1
ATOM 758 O O . GLU A 1 95 ? 0.237 1.782 -4.691 1.00 97.69 95 GLU A O 1
ATOM 763 N N . LEU A 1 96 ? 2.400 1.572 -5.193 1.00 97.94 96 LEU A N 1
ATOM 764 C CA . LEU A 1 96 ? 2.578 0.380 -4.353 1.00 97.94 96 LEU A CA 1
ATOM 765 C C . LEU A 1 96 ? 2.332 0.685 -2.870 1.00 97.94 96 LEU A C 1
ATOM 767 O O . LEU A 1 96 ? 1.785 -0.153 -2.147 1.00 97.94 96 LEU A O 1
ATOM 771 N N . SER A 1 97 ? 2.753 1.866 -2.412 1.00 95.88 97 SER A N 1
ATOM 772 C CA . SER A 1 97 ? 2.541 2.298 -1.033 1.00 95.88 97 SER A CA 1
ATOM 773 C C . SER A 1 97 ? 1.066 2.577 -0.766 1.00 95.88 97 SER A C 1
ATOM 775 O O . SER A 1 97 ? 0.565 2.149 0.269 1.00 95.88 97 SER A O 1
ATOM 777 N N . ASP A 1 98 ? 0.347 3.211 -1.691 1.00 94.75 98 ASP A N 1
ATOM 778 C CA . ASP A 1 98 ? -1.078 3.509 -1.516 1.00 94.75 98 ASP A CA 1
ATOM 779 C C . ASP A 1 98 ? -1.923 2.226 -1.457 1.00 94.75 98 ASP A C 1
ATOM 781 O O . ASP A 1 98 ? -2.737 2.061 -0.539 1.00 94.75 98 ASP A O 1
ATOM 785 N N . VAL A 1 99 ? -1.630 1.238 -2.312 1.00 97.69 99 VAL A N 1
ATOM 786 C CA . VAL A 1 99 ? -2.221 -0.111 -2.222 1.00 97.69 99 VAL A CA 1
ATOM 787 C C . VAL A 1 99 ? -1.959 -0.747 -0.851 1.00 97.69 99 VAL A C 1
ATOM 789 O O . VAL A 1 99 ? -2.882 -1.274 -0.220 1.00 97.69 99 VAL A O 1
ATOM 792 N N . LEU A 1 100 ? -0.715 -0.697 -0.362 1.00 96.81 100 LEU A N 1
ATOM 793 C CA . LEU A 1 100 ? -0.354 -1.246 0.948 1.00 96.81 100 LEU A CA 1
ATOM 794 C C . LEU A 1 100 ? -1.117 -0.550 2.081 1.00 96.81 100 LEU A C 1
ATOM 796 O O . LEU A 1 100 ? -1.670 -1.224 2.950 1.00 96.81 100 LEU A O 1
ATOM 800 N N . LEU A 1 101 ? -1.150 0.782 2.079 1.00 95.12 101 LEU A N 1
ATOM 801 C CA . LEU A 1 101 ? -1.784 1.573 3.127 1.00 95.12 101 LEU A CA 1
ATOM 802 C C . LEU A 1 101 ? -3.289 1.286 3.186 1.00 95.12 101 LEU A C 1
ATOM 804 O O . LEU A 1 101 ? -3.809 0.961 4.255 1.00 95.12 101 LEU A O 1
ATOM 808 N N . TYR A 1 102 ? -3.998 1.294 2.055 1.00 96.12 102 TYR A N 1
ATOM 809 C CA . TYR A 1 102 ? -5.423 0.952 2.063 1.00 96.12 102 TYR A CA 1
ATOM 810 C C . TYR A 1 102 ? -5.689 -0.494 2.482 1.00 96.12 102 TYR A C 1
ATOM 812 O O . TYR A 1 102 ? -6.667 -0.739 3.191 1.00 96.12 102 TYR A O 1
ATOM 820 N N . LEU A 1 103 ? -4.823 -1.445 2.120 1.00 97.56 103 LEU A N 1
ATOM 821 C CA . LEU A 1 103 ? -4.947 -2.829 2.577 1.00 97.56 103 LEU A CA 1
ATOM 822 C C . LEU A 1 103 ? -4.769 -2.945 4.099 1.00 97.56 103 LEU A C 1
ATOM 824 O O . LEU A 1 103 ? -5.565 -3.614 4.761 1.00 97.56 103 LEU A O 1
ATOM 828 N N . VAL A 1 104 ? -3.766 -2.264 4.663 1.00 96.44 104 VAL A N 1
ATOM 829 C CA . VAL A 1 104 ? -3.535 -2.215 6.114 1.00 96.44 104 VAL A CA 1
ATOM 830 C C . VAL A 1 104 ? -4.736 -1.588 6.820 1.00 96.44 104 VAL A C 1
ATOM 832 O O . VAL A 1 104 ? -5.279 -2.196 7.743 1.00 96.44 104 VAL A O 1
ATOM 835 N N . ARG A 1 105 ? -5.229 -0.431 6.359 1.00 95.00 105 ARG A N 1
ATOM 836 C CA . ARG A 1 105 ? -6.396 0.217 6.978 1.00 95.00 105 ARG A CA 1
ATOM 837 C C . ARG A 1 105 ? -7.665 -0.617 6.855 1.00 95.00 105 ARG A C 1
ATOM 839 O O . ARG A 1 105 ? -8.446 -0.675 7.799 1.00 95.00 105 ARG A O 1
ATOM 846 N N . LEU A 1 106 ? -7.875 -1.281 5.722 1.00 97.12 106 LEU A N 1
ATOM 847 C CA . LEU A 1 106 ? -8.995 -2.202 5.554 1.00 97.12 106 LEU A CA 1
ATOM 848 C C . LEU A 1 106 ? -8.908 -3.360 6.555 1.00 97.12 106 LEU A C 1
ATOM 850 O O . LEU A 1 106 ? -9.911 -3.682 7.188 1.00 97.12 106 LEU A O 1
ATOM 854 N N . SER A 1 107 ? -7.723 -3.952 6.735 1.00 97.50 107 SER A N 1
ATOM 855 C CA . SER A 1 107 ? -7.528 -5.036 7.705 1.00 97.50 107 SER A CA 1
ATOM 856 C C . SER A 1 107 ? -7.833 -4.599 9.141 1.00 97.50 107 SER A C 1
ATOM 858 O O . SER A 1 107 ? -8.532 -5.316 9.855 1.00 97.50 107 SER A O 1
ATOM 860 N N . ASP A 1 108 ? -7.413 -3.388 9.514 1.00 96.19 108 ASP A N 1
ATOM 861 C CA . ASP A 1 108 ? -7.657 -2.779 10.822 1.00 96.19 108 ASP A CA 1
ATOM 862 C C . ASP A 1 108 ? -9.152 -2.606 11.107 1.00 96.19 108 ASP A C 1
ATOM 864 O O . ASP A 1 108 ? -9.678 -3.137 12.084 1.00 96.19 108 ASP A O 1
ATOM 868 N N . ILE A 1 109 ? -9.875 -1.964 10.183 1.00 95.31 109 ILE A N 1
ATOM 869 C CA . ILE A 1 109 ? -11.326 -1.763 10.294 1.00 95.31 109 ILE A CA 1
ATOM 870 C C . ILE A 1 109 ? -12.088 -3.099 10.308 1.00 95.31 109 ILE A C 1
ATOM 872 O O . ILE A 1 109 ? -13.150 -3.207 10.922 1.00 95.31 109 ILE A O 1
ATOM 876 N N . CYS A 1 110 ? -11.558 -4.137 9.657 1.00 96.94 110 CYS A N 1
ATOM 877 C CA . CYS A 1 110 ? -12.125 -5.485 9.693 1.00 96.94 110 CYS A CA 1
ATOM 878 C C . CYS A 1 110 ? -11.727 -6.304 10.935 1.00 96.94 110 CYS A C 1
ATOM 880 O O . CYS A 1 110 ? -12.238 -7.413 11.097 1.00 96.94 110 CYS A O 1
ATOM 882 N N . GLY A 1 111 ? -10.846 -5.797 11.803 1.00 96.12 111 GLY A N 1
ATOM 883 C CA . GLY A 1 111 ? -10.350 -6.520 12.976 1.00 96.12 111 GLY A CA 1
ATOM 884 C C . GLY A 1 111 ? -9.470 -7.725 12.626 1.00 96.12 111 GLY A C 1
ATOM 885 O O . GLY A 1 111 ? -9.472 -8.721 13.350 1.00 96.12 111 GLY A O 1
ATOM 886 N N . ILE A 1 112 ? -8.756 -7.665 11.499 1.00 96.62 112 ILE A N 1
ATOM 887 C CA . ILE A 1 112 ? -7.893 -8.736 10.995 1.00 96.62 112 ILE A CA 1
ATOM 888 C C . ILE A 1 112 ? -6.432 -8.365 11.250 1.00 96.62 112 ILE A C 1
ATOM 890 O O . ILE A 1 112 ? -5.945 -7.350 10.759 1.00 96.62 112 ILE A O 1
ATOM 894 N N . ASP A 1 113 ? -5.707 -9.234 11.953 1.00 95.44 113 ASP A N 1
ATOM 895 C CA . ASP A 1 113 ? -4.246 -9.164 12.020 1.00 95.44 113 ASP A CA 1
ATOM 896 C C . ASP A 1 113 ? -3.661 -9.636 10.682 1.00 95.44 113 ASP A C 1
ATOM 898 O O . ASP A 1 113 ? -3.523 -10.836 10.425 1.00 95.44 113 ASP A O 1
ATOM 902 N N . LEU A 1 114 ? -3.362 -8.676 9.804 1.00 95.44 114 LEU A N 1
ATOM 903 C CA . LEU A 1 114 ? -2.867 -8.941 8.456 1.00 95.44 114 LEU A CA 1
ATOM 904 C C . LEU A 1 114 ? -1.518 -9.670 8.460 1.00 95.44 114 LEU A C 1
ATOM 906 O O . LEU A 1 114 ? -1.303 -10.561 7.641 1.00 95.44 114 LEU A O 1
ATOM 910 N N . GLY A 1 115 ? -0.621 -9.313 9.384 1.00 94.25 115 GLY A N 1
ATOM 911 C CA . GLY A 1 115 ? 0.699 -9.932 9.488 1.00 94.25 115 GLY A CA 1
ATOM 912 C C . GLY A 1 115 ? 0.596 -11.403 9.872 1.00 94.25 115 GLY A C 1
ATOM 913 O O . GLY A 1 115 ? 1.209 -12.257 9.230 1.00 94.25 115 GLY A O 1
ATOM 914 N N . LYS A 1 116 ? -0.242 -11.714 10.865 1.00 95.62 116 LYS A N 1
ATOM 915 C CA . LYS A 1 116 ? -0.547 -13.093 11.246 1.00 95.62 116 LYS A CA 1
ATOM 916 C C . LYS A 1 116 ? -1.235 -13.855 10.110 1.00 95.62 116 LYS A C 1
ATOM 918 O O . LYS A 1 116 ? -0.785 -14.943 9.763 1.00 95.62 116 LYS A O 1
ATOM 923 N N . ALA A 1 117 ? -2.270 -13.277 9.497 1.00 95.94 117 ALA A N 1
ATOM 924 C CA . ALA A 1 117 ? -3.012 -13.913 8.406 1.00 95.94 117 ALA A CA 1
ATOM 925 C C . ALA A 1 117 ? -2.131 -14.228 7.181 1.00 95.94 117 ALA A C 1
ATOM 927 O O . ALA A 1 117 ? -2.356 -15.225 6.497 1.00 95.94 117 ALA A O 1
ATOM 928 N N . ALA A 1 118 ? -1.111 -13.409 6.905 1.00 94.25 118 ALA A N 1
ATOM 929 C CA . ALA A 1 118 ? -0.151 -13.659 5.831 1.00 94.25 118 ALA A CA 1
ATOM 930 C C . ALA A 1 118 ? 0.791 -14.843 6.118 1.00 94.25 118 ALA A C 1
ATOM 932 O O . ALA A 1 118 ? 1.242 -15.493 5.180 1.00 94.25 118 ALA A O 1
ATOM 933 N N . LEU A 1 119 ? 1.093 -15.126 7.390 1.00 94.44 119 LEU A N 1
ATOM 934 C CA . LEU A 1 119 ? 1.979 -16.223 7.802 1.00 94.44 119 LEU A CA 1
ATOM 935 C C . LEU A 1 119 ? 1.256 -17.569 7.960 1.00 94.44 119 LEU A C 1
ATOM 937 O O . LEU A 1 119 ? 1.911 -18.608 7.986 1.00 94.44 119 LEU A O 1
ATOM 941 N N . GLU A 1 120 ? -0.069 -17.551 8.107 1.00 93.25 120 GLU A N 1
ATOM 942 C CA . GLU A 1 120 ? -0.906 -18.746 8.284 1.00 93.25 120 GLU A CA 1
ATOM 943 C C . GLU A 1 120 ? -1.482 -19.300 6.963 1.00 93.25 120 GLU A C 1
ATOM 945 O O . GLU A 1 120 ? -2.133 -20.346 6.989 1.00 93.25 120 GLU A O 1
ATOM 950 N N . ASN A 1 121 ? -1.251 -18.617 5.832 1.00 63.72 121 ASN A N 1
ATOM 951 C CA . ASN A 1 121 ? -1.685 -19.034 4.488 1.00 63.72 121 ASN A CA 1
ATOM 952 C C . ASN A 1 121 ? -0.733 -20.030 3.812 1.00 63.72 121 ASN A C 1
ATOM 954 O O . ASN A 1 121 ? 0.499 -19.905 3.989 1.00 63.72 121 ASN A O 1
#

Mean predicted aligned error: 8.26 Å

Sequence (121 aa):
MGSSTTPESVRTVVVSKLKENEAEGSKGVNLEELKNKMADFAEERDWDQFHTPRNLLFALVGEVGELSEIFQWKGEVPRGLPDWEEKEKQHLGEELSDVLLYLVRLSDICGIDLGKAALEN

Organism: NCBI:txid243964

InterPro domains:
  IPR004518 NTP pyrophosphohydrolase MazG-like domain [PF03819] (52-118)
  IPR025984 dCTP pyrophosphatase 1 [cd11537] (35-120)

Foldseek 3Di:
DDPPPDPVNLLVVLVVVVVVPPPDDDDDDDLVNLLVSLVVVCVVVVNVVQLDLVNLVVQLVVLVVQLVVLCVPPDDQDPPRPVDDPVSVVSNVSSVVSNSSSVSSSCVNVVHPPVVVVVVD

Solvent-accessible surface area (backbone atoms only — not comparable to full-atom values): 7303 Å² total; per-residue (Å²): 136,82,83,82,80,54,74,71,66,53,56,59,50,55,54,49,60,53,61,70,57,66,84,63,78,94,68,83,90,49,71,68,58,51,39,51,56,51,49,55,56,30,59,79,65,67,40,63,85,64,57,44,67,69,49,31,51,52,50,27,54,48,31,51,45,56,45,42,60,75,47,72,83,54,73,92,80,64,88,88,50,83,91,56,53,71,70,54,53,48,53,50,53,50,31,54,45,49,32,48,50,33,49,43,51,35,27,55,74,69,72,45,62,59,72,60,56,64,71,74,106

Secondary structure (DSSP, 8-state):
------THHHHHHHHHHHHHTTTS--PPP-HHHHHHHHHHHHHTTTGGGT--HHHHHHHHHHHHHHHHHHHTT--S--TT-TT--HHHHHHHHHHHHHHHHHHHHHHHHTT--HHHHHH--

Radius of gyration: 15.9 Å; Cα contacts (8 Å, |Δi|>4): 55; chains: 1; bounding box: 38×42×38 Å

Nearest PDB structures (foldseek):
  6sqw-assembly1_A  TM=9.157E-01  e=7.514E-08  Mus musculus
  2oie-assembly1_A  TM=9.224E-01  e=2.276E-07  Mus musculus
  2oie-assembly1_C  TM=8.971E-01  e=1.843E-07  Mus musculus
  7mu5-assembly1_A  TM=8.811E-01  e=1.146E-07  Homo sapiens
  2oig-assembly1_A  TM=9.034E-01  e=3.472E-07  Mus musculus

pLDDT: mean 84.45, std 18.63, range [35.19, 98.44]